Protein AF-A0ABD4VDW2-F1 (afdb_monomer_lite)

Foldseek 3Di:
DDDPDPPPPPPPVPPPPPPPQPDKDFQADPVRHTQWIQHPVRDIDGDPPRDPVVSVVSVVVVVVVVQQDQDPVPRDRPPPDDD

Secondary structure (DSSP, 8-state):
-----------GGG------PPPPEEEE-TTS-EEEEE-TTS-EEE-TT--HHHHHHHHHHHHHHHSPPP-TTT-PPTT----

Sequence (83 aa):
MTSHGHEFAISPDHIYSIGTAPPSISIIGDDQVPLVTIHPNGTLEYGPGYDPDDAARRFWDAMRLHMPARCESCGHVPGQQED

Structure (mmCIF, N/CA/C/O backbone):
data_AF-A0ABD4VDW2-F1
#
_entry.id   AF-A0ABD4VDW2-F1
#
loop_
_atom_site.group_PDB
_atom_site.id
_atom_site.type_symbol
_atom_site.label_atom_id
_atom_site.label_alt_id
_atom_site.label_comp_id
_atom_site.label_asym_id
_atom_site.label_entity_id
_atom_site.label_seq_id
_atom_site.pdbx_PDB_ins_code
_atom_site.Cartn_x
_atom_site.Cartn_y
_atom_site.Cartn_z
_atom_site.occupancy
_atom_site.B_iso_or_equiv
_atom_site.auth_seq_id
_atom_site.auth_comp_id
_atom_site.auth_asym_id
_atom_site.auth_atom_id
_atom_site.pdbx_PDB_model_num
ATOM 1 N N . MET A 1 1 ? -18.498 56.899 13.117 1.00 46.34 1 MET A N 1
ATOM 2 C CA . MET A 1 1 ? -18.063 56.121 14.295 1.00 46.34 1 MET A CA 1
ATOM 3 C C . MET A 1 1 ? -19.241 55.286 14.770 1.00 46.34 1 MET A C 1
ATOM 5 O O . MET A 1 1 ? -20.101 55.860 15.412 1.00 46.34 1 MET A O 1
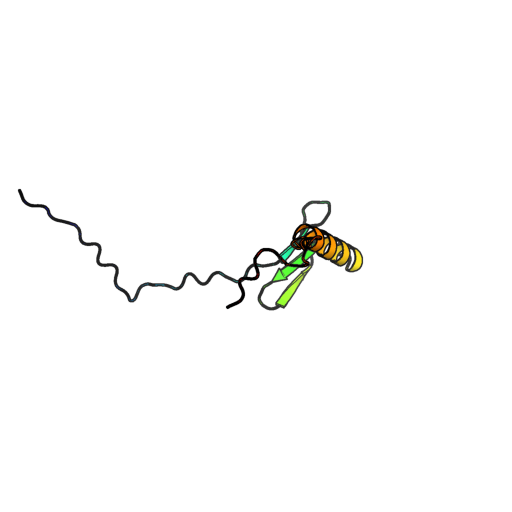ATOM 9 N N . THR A 1 2 ? -19.291 54.001 14.403 1.00 43.75 2 THR A N 1
ATOM 10 C CA . THR A 1 2 ? -19.835 52.881 15.205 1.00 43.75 2 THR A CA 1
ATOM 11 C C . THR A 1 2 ? -19.639 51.590 14.412 1.00 43.75 2 THR A C 1
ATOM 13 O O . THR A 1 2 ? -20.262 51.355 13.381 1.00 43.75 2 THR A O 1
ATOM 16 N N . SER A 1 3 ? -18.675 50.805 14.883 1.00 44.94 3 SER A N 1
ATOM 17 C CA . SER A 1 3 ? -18.337 49.468 14.417 1.00 44.94 3 SER A CA 1
ATOM 18 C C . SER A 1 3 ? -19.399 48.494 14.933 1.00 44.94 3 SER A C 1
ATOM 20 O O . SER A 1 3 ? -19.577 48.410 16.144 1.00 44.94 3 SER A O 1
ATOM 22 N N . HIS A 1 4 ? -20.096 47.773 14.055 1.00 47.78 4 HIS A N 1
ATOM 23 C CA . HIS A 1 4 ? -20.840 46.576 14.454 1.00 47.78 4 HIS A CA 1
ATOM 24 C C . HIS A 1 4 ? -20.014 45.371 14.020 1.00 47.78 4 HIS A C 1
ATOM 26 O O . HIS A 1 4 ? -20.133 44.877 12.900 1.00 47.78 4 HIS A O 1
ATOM 32 N N . GLY A 1 5 ? -19.104 44.976 14.912 1.00 47.12 5 GLY A N 1
ATOM 33 C CA . GLY A 1 5 ? -18.384 43.718 14.814 1.00 47.12 5 GLY A CA 1
ATOM 34 C C . GLY A 1 5 ? -19.388 42.575 14.838 1.00 47.12 5 GLY A C 1
ATOM 35 O O . GLY A 1 5 ? -20.146 42.426 15.793 1.00 47.12 5 GLY A O 1
ATOM 36 N N . HIS A 1 6 ? -19.412 41.797 13.762 1.00 51.06 6 HIS A N 1
ATOM 37 C CA . HIS A 1 6 ? -20.114 40.526 13.723 1.00 51.06 6 HIS A CA 1
ATOM 38 C C . HIS A 1 6 ? -19.266 39.541 14.538 1.00 51.06 6 HIS A C 1
ATOM 40 O O . HIS A 1 6 ? -18.307 38.957 14.036 1.00 51.06 6 HIS A O 1
ATOM 46 N N . GLU A 1 7 ? -19.543 39.464 15.837 1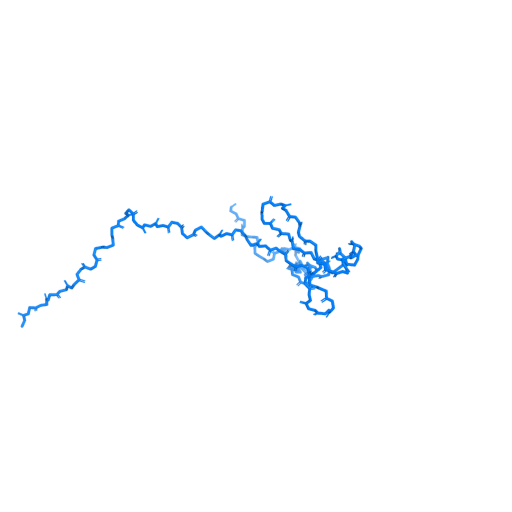.00 53.16 7 GLU A N 1
ATOM 47 C CA . GLU A 1 7 ? -18.979 38.459 16.732 1.00 53.16 7 GLU A CA 1
ATOM 48 C C . GLU A 1 7 ? -19.535 37.095 16.309 1.00 53.16 7 GLU A C 1
ATOM 50 O O . GLU A 1 7 ? -20.670 36.738 16.618 1.00 53.16 7 GLU A O 1
ATOM 55 N N . PHE A 1 8 ? -18.753 36.343 15.536 1.00 50.78 8 PHE A N 1
ATOM 56 C CA . PHE A 1 8 ? -19.017 34.928 15.314 1.00 50.78 8 PHE A CA 1
ATOM 57 C C . PHE A 1 8 ? -18.747 34.207 16.634 1.00 50.78 8 PHE A C 1
ATOM 59 O O . PHE A 1 8 ? -17.603 33.896 16.962 1.00 50.78 8 PHE A O 1
ATOM 66 N N . ALA A 1 9 ? -19.801 33.982 17.415 1.00 51.88 9 ALA A N 1
ATOM 67 C CA . ALA A 1 9 ? -19.745 33.140 18.596 1.00 51.88 9 ALA A CA 1
ATOM 68 C C . ALA A 1 9 ? -19.381 31.710 18.164 1.00 51.88 9 ALA A C 1
ATOM 70 O O . ALA A 1 9 ? -20.226 30.950 17.695 1.00 51.88 9 ALA A O 1
ATOM 71 N N . ILE A 1 10 ? -18.105 31.340 18.290 1.00 56.41 10 ILE A N 1
ATOM 72 C CA . ILE A 1 10 ? -17.686 29.941 18.205 1.00 56.41 10 ILE A CA 1
ATOM 73 C C . ILE A 1 10 ? -18.157 29.289 19.508 1.00 56.41 10 ILE A C 1
ATOM 75 O O . ILE A 1 10 ? -17.520 29.429 20.550 1.00 56.41 10 ILE A O 1
ATOM 79 N N . SER A 1 11 ? -19.318 28.633 19.475 1.00 50.53 11 SER A N 1
ATOM 80 C CA . SER A 1 11 ? -19.800 27.834 20.601 1.00 50.53 11 SER A CA 1
ATOM 81 C C . SER A 1 11 ? -18.790 26.713 20.897 1.00 50.53 11 SER A C 1
ATOM 83 O O . SER A 1 11 ? -18.467 25.943 19.990 1.00 50.53 11 SER A O 1
ATOM 85 N N . PRO A 1 12 ? -18.304 26.573 22.145 1.00 56.88 12 PRO A N 1
ATOM 86 C CA . PRO A 1 12 ? -17.305 25.560 22.502 1.00 56.88 12 PRO A CA 1
ATOM 87 C C . PRO A 1 12 ? -17.820 24.119 22.350 1.00 56.88 12 PRO A C 1
ATOM 89 O O . PRO A 1 12 ? -17.024 23.189 22.287 1.00 56.88 12 PRO A O 1
ATOM 92 N N . ASP A 1 13 ? -19.137 23.937 22.233 1.00 57.72 13 ASP A N 1
ATOM 93 C CA . ASP A 1 13 ? -19.788 22.632 22.070 1.00 57.72 13 ASP A CA 1
ATOM 94 C C . ASP A 1 13 ? -19.638 22.041 20.650 1.00 57.72 13 ASP A C 1
ATOM 96 O O . ASP A 1 13 ? -20.000 20.898 20.397 1.00 57.72 13 ASP A O 1
ATOM 100 N N . HIS A 1 14 ? -19.078 22.808 19.706 1.00 48.53 14 HIS A N 1
ATOM 101 C CA . HIS A 1 14 ? -18.891 22.410 18.305 1.00 48.53 14 HIS A CA 1
ATOM 102 C C . HIS A 1 14 ? -17.424 22.169 17.917 1.00 48.53 14 HIS A C 1
ATOM 104 O O . HIS A 1 14 ? -17.094 22.135 16.728 1.00 48.53 14 HIS A O 1
ATOM 110 N N . ILE A 1 15 ? -16.527 21.947 18.885 1.00 58.91 15 ILE A N 1
ATOM 111 C CA . ILE A 1 15 ? -15.222 21.344 18.587 1.00 58.91 15 ILE A CA 1
ATOM 112 C C . ILE A 1 15 ? -15.466 19.857 18.302 1.00 58.91 15 ILE A C 1
ATOM 114 O O . ILE A 1 15 ? -15.237 18.983 19.137 1.00 58.91 15 ILE A O 1
ATOM 118 N N . TYR A 1 16 ? -15.979 19.559 17.108 1.00 54.62 16 TYR A N 1
ATOM 119 C CA . TYR A 1 16 ? -15.924 18.210 16.572 1.00 54.62 16 TYR A CA 1
ATOM 120 C C . TYR A 1 16 ? -14.437 17.877 16.487 1.00 54.62 16 TYR A C 1
ATOM 122 O O . TYR A 1 16 ? -13.697 18.510 15.730 1.00 54.62 16 TYR A O 1
ATOM 130 N N . SER A 1 17 ? -13.97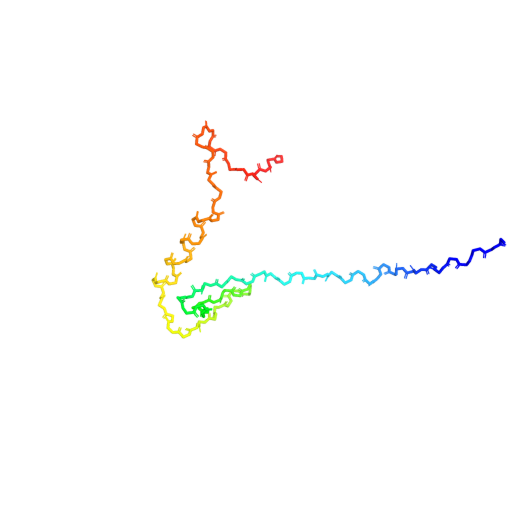8 16.938 17.313 1.00 55.41 17 SER A N 1
ATOM 131 C CA . SER A 1 17 ? -12.665 16.342 17.111 1.00 55.41 17 SER A CA 1
ATOM 132 C C . SER A 1 17 ? -12.663 15.834 15.677 1.00 55.41 17 SER A C 1
ATOM 134 O O . SER A 1 17 ? -13.410 14.912 15.350 1.00 55.41 17 SER A O 1
ATOM 136 N N . ILE A 1 18 ? -11.895 16.480 14.800 1.00 61.06 18 ILE A N 1
ATOM 137 C CA . ILE A 1 18 ? -11.547 15.933 13.494 1.00 61.06 18 ILE A CA 1
ATOM 138 C C . ILE A 1 18 ? -10.767 14.656 13.783 1.00 61.06 18 ILE A C 1
ATOM 140 O O . ILE A 1 18 ? -9.549 14.672 13.922 1.00 61.06 18 ILE A O 1
ATOM 144 N N . GLY A 1 19 ? -11.497 13.563 14.000 1.00 53.81 19 GLY A N 1
ATOM 145 C CA . GLY A 1 19 ? -10.928 12.247 14.187 1.00 53.81 19 GLY A CA 1
ATOM 146 C C . GLY A 1 19 ? -10.186 11.932 12.906 1.00 53.81 19 GLY A C 1
ATOM 147 O O . GLY A 1 19 ? -10.802 11.586 11.900 1.00 53.81 19 GLY A O 1
ATOM 148 N N . THR A 1 20 ? -8.875 12.134 12.916 1.00 61.34 20 THR A N 1
ATOM 149 C CA . THR A 1 20 ? -7.989 11.672 11.865 1.00 61.34 20 THR A CA 1
ATOM 150 C C . THR A 1 20 ? -8.152 10.166 11.837 1.00 61.34 20 THR A C 1
ATOM 152 O O . THR A 1 20 ? -7.670 9.463 12.724 1.00 61.34 20 THR A O 1
ATOM 155 N N . ALA A 1 21 ? -8.920 9.671 10.863 1.00 64.56 21 ALA A N 1
ATOM 156 C CA . ALA A 1 21 ? -8.995 8.244 10.631 1.00 64.56 21 ALA A CA 1
ATOM 157 C C . ALA A 1 21 ? -7.543 7.751 10.516 1.00 6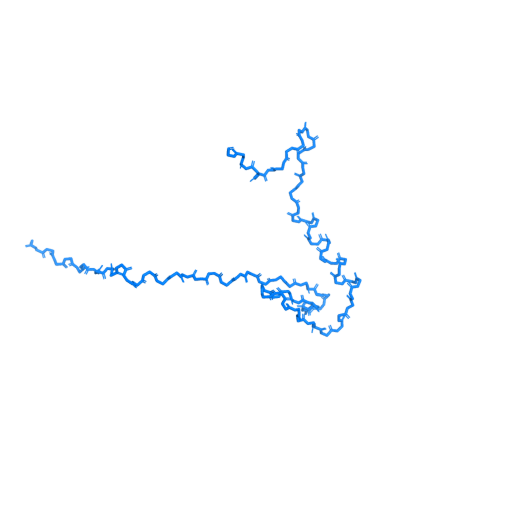4.56 21 ALA A C 1
ATOM 159 O O . ALA A 1 21 ? -6.769 8.345 9.756 1.00 64.56 21 ALA A O 1
ATOM 160 N N . PRO A 1 22 ? -7.136 6.763 11.325 1.00 70.50 22 PRO A N 1
ATOM 161 C CA . PRO A 1 22 ? -5.763 6.290 11.308 1.00 70.50 22 PRO A CA 1
ATOM 162 C C . PRO A 1 22 ? -5.362 5.902 9.874 1.00 70.50 22 PRO A C 1
ATOM 164 O O . PRO A 1 22 ? -6.173 5.309 9.155 1.00 70.50 22 PRO A O 1
ATOM 167 N N . PRO A 1 23 ? -4.158 6.290 9.418 1.00 78.19 23 PRO A N 1
ATOM 168 C CA . PRO A 1 23 ? -3.778 6.129 8.023 1.00 78.19 23 PRO A CA 1
ATOM 169 C C . PRO A 1 23 ? -3.707 4.645 7.654 1.00 78.19 23 PRO A C 1
ATOM 171 O O . PRO A 1 23 ? -3.175 3.830 8.407 1.00 78.19 23 PRO A O 1
ATOM 174 N N . SER A 1 24 ? -4.232 4.295 6.481 1.00 86.00 24 SER A N 1
ATOM 175 C CA . SER A 1 24 ? -4.024 2.981 5.874 1.00 86.00 24 SER A CA 1
ATOM 176 C C . SER A 1 24 ? -2.665 2.921 5.182 1.00 86.00 24 SER A C 1
ATOM 178 O O . SER A 1 24 ? -2.225 3.906 4.586 1.00 86.00 24 SER A O 1
ATOM 180 N N . ILE A 1 25 ? -2.026 1.755 5.205 1.00 88.38 25 ILE A N 1
ATOM 181 C CA . ILE A 1 25 ? -0.753 1.513 4.516 1.00 88.38 25 ILE A CA 1
ATOM 182 C C . ILE A 1 25 ? -1.049 0.710 3.253 1.00 88.38 25 ILE A C 1
ATOM 184 O O . ILE A 1 25 ? -1.590 -0.387 3.351 1.00 88.38 25 ILE A O 1
ATOM 188 N N . SER A 1 26 ? -0.675 1.221 2.081 1.00 91.31 26 SER A N 1
ATOM 189 C CA . SER A 1 26 ? -0.844 0.509 0.807 1.00 91.31 26 SER A CA 1
ATOM 190 C C . SER A 1 26 ? 0.508 0.128 0.218 1.00 91.31 26 SER A C 1
ATOM 192 O O . SER A 1 26 ? 1.370 0.985 0.028 1.00 91.31 26 SER A O 1
ATOM 194 N N . ILE A 1 27 ? 0.684 -1.155 -0.094 1.00 91.56 27 ILE A N 1
ATOM 195 C CA . ILE A 1 27 ? 1.852 -1.681 -0.803 1.00 91.56 27 ILE A CA 1
ATOM 196 C C . ILE A 1 27 ? 1.501 -1.728 -2.289 1.00 91.56 27 ILE A C 1
ATOM 198 O O . ILE A 1 27 ? 0.607 -2.467 -2.704 1.00 91.56 27 ILE A O 1
ATOM 202 N N . ILE A 1 28 ? 2.188 -0.908 -3.081 1.00 91.25 28 ILE A N 1
ATOM 203 C CA . ILE A 1 28 ? 1.893 -0.705 -4.501 1.00 91.25 28 ILE A CA 1
ATOM 204 C C . ILE A 1 28 ? 2.720 -1.666 -5.358 1.00 91.25 28 ILE A C 1
ATOM 206 O O . ILE A 1 28 ? 3.928 -1.808 -5.155 1.00 91.25 28 ILE A O 1
ATOM 210 N N . GLY A 1 29 ? 2.055 -2.340 -6.297 1.00 85.12 29 GLY A N 1
ATOM 211 C CA . GLY A 1 29 ? 2.684 -3.211 -7.283 1.00 85.12 29 GLY A CA 1
ATOM 212 C C . GLY A 1 29 ? 3.252 -2.450 -8.483 1.00 85.12 29 GLY A C 1
ATOM 213 O O . GLY A 1 29 ? 3.163 -1.228 -8.574 1.00 85.12 29 GLY A O 1
ATOM 214 N N . ASP A 1 30 ? 3.821 -3.193 -9.433 1.00 82.75 30 ASP A N 1
ATOM 215 C CA . ASP A 1 30 ? 4.482 -2.626 -10.622 1.00 82.75 30 ASP A CA 1
ATOM 216 C C . ASP A 1 30 ? 3.524 -1.778 -11.482 1.00 82.75 30 ASP A C 1
ATOM 218 O O . ASP A 1 30 ? 3.859 -0.673 -11.899 1.00 82.75 30 ASP A O 1
ATOM 222 N N . ASP A 1 31 ? 2.278 -2.241 -11.625 1.00 84.38 31 ASP A N 1
ATOM 223 C CA . ASP A 1 31 ? 1.220 -1.596 -12.418 1.00 84.38 31 ASP A CA 1
ATOM 224 C C . ASP A 1 31 ? 0.571 -0.379 -11.721 1.00 84.38 31 ASP A C 1
ATOM 226 O O . ASP A 1 31 ? -0.483 0.093 -12.126 1.00 84.38 31 ASP A O 1
ATOM 230 N N . GLN A 1 32 ? 1.151 0.120 -10.621 1.00 83.81 32 GLN A N 1
ATOM 231 C CA . GLN A 1 32 ? 0.548 1.142 -9.743 1.00 83.81 32 GLN A CA 1
ATOM 232 C C . GLN A 1 32 ? -0.773 0.717 -9.075 1.00 83.81 32 GLN A C 1
ATOM 234 O O . GLN A 1 32 ? -1.436 1.518 -8.415 1.00 83.81 32 GLN A O 1
ATOM 239 N N . VAL A 1 33 ? -1.131 -0.560 -9.181 1.00 85.69 33 VAL A N 1
ATOM 240 C CA . VAL A 1 33 ? -2.273 -1.162 -8.492 1.00 85.69 33 VAL A CA 1
ATOM 241 C C . VAL A 1 33 ? -1.824 -1.642 -7.103 1.00 85.69 33 VAL A C 1
ATOM 243 O O . VAL A 1 33 ? -0.751 -2.244 -6.986 1.00 85.69 33 VAL A O 1
ATOM 246 N N . PRO A 1 34 ? -2.596 -1.388 -6.029 1.00 88.00 34 PRO A N 1
ATOM 247 C CA . PRO A 1 34 ? -2.265 -1.893 -4.700 1.00 88.00 34 PRO A CA 1
ATOM 248 C C . PRO A 1 34 ? -2.303 -3.424 -4.682 1.00 88.00 34 PRO A C 1
ATOM 250 O O . PRO A 1 34 ? -3.288 -4.030 -5.091 1.00 88.00 34 PRO A O 1
ATOM 253 N N . LEU A 1 35 ? -1.235 -4.047 -4.182 1.00 90.94 35 LEU A N 1
ATOM 254 C CA . LEU A 1 35 ? -1.185 -5.491 -3.938 1.00 90.94 35 LEU A CA 1
ATOM 255 C C . LEU A 1 35 ? -1.830 -5.845 -2.606 1.00 90.94 35 LEU A C 1
ATOM 257 O O . LEU A 1 35 ? -2.504 -6.865 -2.491 1.00 90.94 35 LEU A O 1
ATOM 261 N N . VAL A 1 36 ? -1.612 -5.004 -1.598 1.00 92.06 36 VAL A N 1
ATOM 262 C CA . VAL A 1 36 ? -2.253 -5.145 -0.298 1.00 92.06 36 VAL A CA 1
ATOM 263 C C . VAL A 1 36 ? -2.407 -3.785 0.371 1.00 92.06 36 VAL A C 1
ATOM 265 O O . VAL A 1 36 ? -1.500 -2.948 0.332 1.00 92.06 36 VAL A O 1
ATOM 268 N N . THR A 1 37 ? -3.550 -3.585 1.011 1.00 92.88 37 THR A N 1
ATOM 269 C CA . THR A 1 37 ? -3.842 -2.430 1.851 1.00 92.88 37 THR A CA 1
ATOM 270 C C . THR A 1 37 ? -4.121 -2.896 3.273 1.00 92.88 37 THR A C 1
ATOM 272 O O . THR A 1 37 ? -4.989 -3.731 3.526 1.00 92.88 37 THR A O 1
ATOM 275 N N . ILE A 1 38 ? -3.355 -2.352 4.214 1.00 90.31 38 ILE A N 1
ATOM 276 C CA . ILE A 1 38 ? -3.499 -2.570 5.647 1.00 90.31 38 ILE A CA 1
ATOM 277 C C . ILE A 1 38 ? -4.368 -1.437 6.178 1.00 90.31 38 ILE A C 1
ATOM 279 O O . ILE A 1 38 ? -3.940 -0.281 6.265 1.00 90.31 38 ILE A O 1
ATOM 283 N N . HIS A 1 39 ? -5.606 -1.771 6.516 1.00 91.44 39 HIS A N 1
ATOM 284 C CA . HIS A 1 39 ? -6.527 -0.848 7.151 1.00 91.44 39 HIS A CA 1
ATOM 285 C C . HIS A 1 39 ? -6.180 -0.703 8.633 1.00 91.44 39 HIS A C 1
ATOM 287 O O . HIS A 1 39 ? -5.696 -1.641 9.271 1.00 91.44 39 HIS A O 1
ATOM 293 N N . PRO A 1 40 ? -6.478 0.450 9.237 1.00 86.62 40 PRO A N 1
ATOM 294 C CA . PRO A 1 40 ? -6.117 0.694 10.627 1.00 86.62 40 PRO A CA 1
ATOM 295 C C . PRO A 1 40 ? -6.892 -0.159 11.642 1.00 86.62 40 PRO A C 1
ATOM 297 O O . PRO A 1 40 ? -6.488 -0.275 12.794 1.00 86.62 40 PRO A O 1
ATOM 300 N N . ASN A 1 41 ? -8.001 -0.771 11.227 1.00 86.56 41 ASN A N 1
ATOM 301 C CA . ASN A 1 41 ? -8.739 -1.753 12.021 1.00 86.56 41 ASN A CA 1
ATOM 302 C C . ASN A 1 41 ? -8.076 -3.149 12.004 1.00 86.56 41 ASN A C 1
ATOM 304 O O . ASN A 1 41 ? -8.661 -4.105 12.508 1.00 86.56 41 ASN A O 1
ATOM 308 N N . GLY A 1 42 ? -6.898 -3.281 11.384 1.00 84.88 42 GLY A N 1
ATOM 309 C CA . GLY A 1 42 ? -6.166 -4.537 11.230 1.00 84.88 42 GLY A CA 1
ATOM 310 C C . GLY A 1 42 ? -6.658 -5.417 10.080 1.00 84.88 42 GLY A C 1
ATOM 311 O O . GLY A 1 42 ? -6.145 -6.518 9.901 1.00 84.88 42 GLY A O 1
ATOM 312 N N . THR A 1 43 ? -7.638 -4.961 9.295 1.00 91.44 43 THR A N 1
ATOM 313 C CA . THR A 1 43 ? -8.104 -5.691 8.108 1.00 91.44 43 THR A CA 1
ATOM 314 C C . THR A 1 43 ? -7.098 -5.547 6.973 1.00 91.44 43 THR A C 1
ATOM 316 O O . THR A 1 43 ? -6.519 -4.478 6.776 1.00 91.44 43 THR A O 1
ATOM 319 N N . LEU A 1 44 ? -6.921 -6.624 6.211 1.00 90.62 44 LEU A N 1
ATOM 320 C CA . LEU A 1 44 ? -6.092 -6.661 5.013 1.00 90.62 44 LEU A CA 1
ATOM 321 C C . LEU A 1 44 ? -6.994 -6.795 3.785 1.00 90.62 44 LEU A C 1
ATOM 323 O O . LEU A 1 44 ? -7.810 -7.716 3.721 1.00 90.62 44 LEU A O 1
ATOM 327 N N . GLU A 1 45 ? -6.837 -5.893 2.824 1.00 93.12 45 GLU A N 1
ATOM 328 C CA . GLU A 1 45 ? -7.459 -5.979 1.503 1.00 93.12 45 GLU A CA 1
ATOM 329 C C . GLU A 1 45 ? -6.386 -6.348 0.479 1.00 93.12 45 GLU A C 1
ATOM 331 O O . GLU A 1 45 ? -5.346 -5.695 0.423 1.00 93.12 45 GLU A O 1
ATOM 336 N N . TYR A 1 46 ? -6.614 -7.402 -0.306 1.00 92.94 46 TYR A N 1
ATOM 337 C CA . TYR A 1 46 ? -5.650 -7.897 -1.292 1.00 92.94 46 TYR A CA 1
ATOM 338 C C . TYR A 1 46 ? -6.098 -7.539 -2.704 1.00 92.94 46 TYR A C 1
ATOM 340 O O . TYR A 1 46 ? -7.245 -7.780 -3.084 1.00 92.94 46 TYR A O 1
ATOM 348 N N . GLY A 1 47 ? -5.174 -6.995 -3.486 1.00 89.50 47 GLY A N 1
ATOM 349 C CA . GLY A 1 47 ? -5.390 -6.673 -4.886 1.00 89.50 47 GLY A CA 1
ATOM 350 C C . GLY A 1 47 ? -5.093 -7.837 -5.834 1.00 89.50 47 GLY A C 1
ATOM 351 O O . GLY A 1 47 ? -4.603 -8.898 -5.430 1.00 89.50 47 GLY A O 1
ATOM 352 N N . PRO A 1 48 ? -5.384 -7.654 -7.131 1.00 87.81 48 PRO A N 1
ATOM 353 C CA . PRO A 1 48 ? -5.087 -8.650 -8.151 1.00 87.81 48 PRO A CA 1
ATOM 354 C C . PRO A 1 48 ? -3.575 -8.878 -8.279 1.00 87.81 48 PRO A C 1
ATOM 356 O O . PRO A 1 48 ? -2.791 -7.933 -8.279 1.00 87.81 48 PRO A O 1
ATOM 359 N N . GLY A 1 49 ? -3.168 -10.143 -8.418 1.00 86.38 49 GLY A N 1
ATOM 360 C CA . GLY A 1 49 ? -1.752 -10.501 -8.558 1.00 86.38 49 GLY A CA 1
ATOM 361 C C . GLY A 1 49 ? -0.943 -10.412 -7.261 1.00 86.38 49 GLY A C 1
ATOM 362 O O . GLY A 1 49 ? 0.282 -10.364 -7.328 1.00 86.38 49 GLY A O 1
ATOM 363 N N . TYR A 1 50 ? -1.605 -10.393 -6.097 1.00 89.75 50 TYR A N 1
ATOM 364 C CA . TYR A 1 50 ? -0.933 -10.467 -4.801 1.00 89.75 50 TYR A CA 1
ATOM 365 C C . TYR A 1 50 ? -0.072 -11.734 -4.683 1.00 89.75 50 TYR A C 1
ATOM 367 O O . TYR A 1 50 ? -0.577 -12.856 -4.754 1.00 89.75 50 TYR A O 1
ATOM 375 N N . ASP A 1 51 ? 1.219 -11.521 -4.443 1.00 91.56 51 ASP A N 1
ATOM 376 C CA . ASP A 1 51 ? 2.181 -12.526 -4.005 1.00 91.56 51 ASP A CA 1
ATOM 377 C C . ASP A 1 51 ? 2.770 -12.072 -2.656 1.00 91.56 51 ASP A C 1
ATOM 379 O O . ASP A 1 51 ? 3.219 -10.924 -2.539 1.00 91.56 51 ASP A O 1
ATOM 383 N N . PRO A 1 52 ? 2.735 -12.916 -1.610 1.00 89.31 52 PRO A N 1
ATOM 384 C CA . PRO A 1 52 ? 3.118 -12.509 -0.262 1.00 89.31 52 PRO A CA 1
ATOM 385 C C . PRO A 1 52 ? 4.605 -12.162 -0.142 1.00 89.31 52 PRO A C 1
ATOM 387 O O . PRO A 1 52 ? 4.951 -11.207 0.556 1.00 89.31 52 PRO A O 1
ATOM 390 N N . ASP A 1 53 ? 5.481 -12.900 -0.823 1.00 91.81 53 ASP A N 1
ATOM 391 C CA . ASP A 1 53 ? 6.927 -12.682 -0.795 1.00 91.81 53 ASP A CA 1
ATOM 392 C C . ASP A 1 53 ? 7.312 -11.374 -1.492 1.00 91.81 53 ASP A C 1
ATOM 394 O O . ASP A 1 53 ? 8.131 -10.601 -0.985 1.00 91.81 53 ASP A O 1
ATOM 398 N N . ASP A 1 54 ? 6.708 -11.099 -2.643 1.00 88.25 54 ASP A N 1
ATOM 399 C CA . ASP A 1 54 ? 6.886 -9.850 -3.369 1.00 88.25 54 ASP A CA 1
ATOM 400 C C . ASP A 1 54 ? 6.351 -8.641 -2.583 1.00 88.25 54 ASP A C 1
ATOM 402 O O . ASP A 1 54 ? 7.077 -7.658 -2.396 1.00 88.25 54 ASP A O 1
ATOM 406 N N . ALA A 1 55 ? 5.135 -8.733 -2.035 1.00 88.44 55 ALA A N 1
ATOM 407 C CA . ALA A 1 55 ? 4.554 -7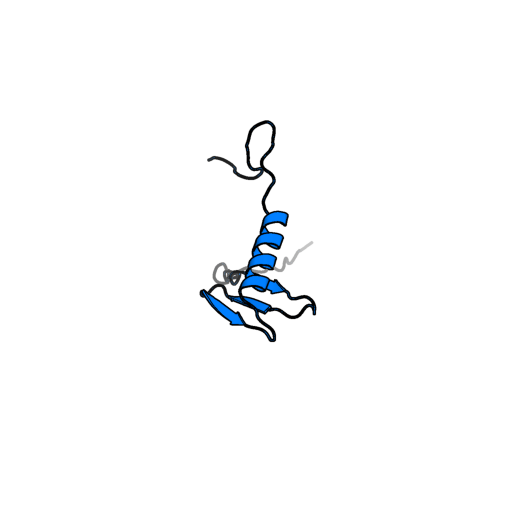.669 -1.219 1.00 88.44 55 ALA A CA 1
ATOM 408 C C . ALA A 1 55 ? 5.406 -7.384 0.029 1.00 88.44 55 ALA A C 1
ATOM 410 O O . ALA A 1 55 ? 5.675 -6.222 0.346 1.00 88.44 55 ALA A O 1
ATOM 411 N N . ALA A 1 56 ? 5.893 -8.429 0.707 1.00 90.31 56 ALA A N 1
ATOM 412 C CA . ALA A 1 56 ? 6.796 -8.283 1.843 1.00 90.31 56 ALA A CA 1
ATOM 413 C C . ALA A 1 56 ? 8.108 -7.607 1.428 1.00 90.31 56 ALA A C 1
ATOM 415 O O . ALA A 1 56 ? 8.560 -6.677 2.097 1.00 90.31 56 ALA A O 1
ATOM 416 N N . ARG A 1 57 ? 8.713 -8.020 0.309 1.00 90.19 57 ARG A N 1
ATOM 417 C CA . ARG A 1 57 ? 9.951 -7.415 -0.199 1.00 90.19 57 ARG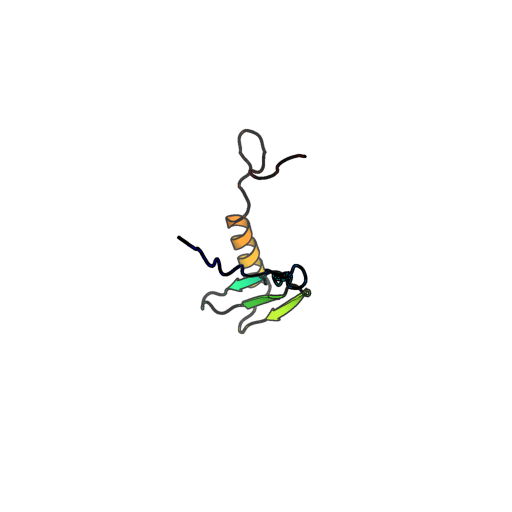 A CA 1
ATOM 418 C C . ARG A 1 57 ? 9.780 -5.920 -0.460 1.00 90.19 57 ARG A C 1
ATOM 420 O O . ARG A 1 57 ? 10.615 -5.139 -0.012 1.00 90.19 57 ARG A O 1
ATOM 427 N N . ARG A 1 58 ? 8.689 -5.523 -1.120 1.00 88.31 58 ARG A N 1
ATOM 428 C CA . ARG A 1 58 ? 8.363 -4.114 -1.405 1.00 88.31 58 ARG A CA 1
ATOM 429 C C . ARG A 1 58 ? 8.121 -3.307 -0.135 1.00 88.31 58 ARG A C 1
ATOM 431 O O . ARG A 1 58 ? 8.604 -2.186 -0.020 1.00 88.31 58 ARG A O 1
ATOM 438 N N . PHE A 1 59 ? 7.427 -3.888 0.837 1.00 88.44 59 PHE A N 1
ATOM 439 C CA . PHE A 1 59 ? 7.218 -3.259 2.136 1.00 88.44 59 PHE A CA 1
ATOM 440 C C . PHE A 1 59 ? 8.536 -2.979 2.864 1.00 88.44 59 PHE A C 1
ATOM 442 O O . PHE A 1 59 ? 8.779 -1.854 3.303 1.00 88.44 59 PHE A O 1
ATOM 449 N N . TRP A 1 60 ? 9.410 -3.983 2.967 1.00 88.38 60 TRP A N 1
ATOM 450 C CA . TRP A 1 60 ? 10.706 -3.829 3.629 1.00 88.38 60 TRP A CA 1
ATOM 451 C C . TRP A 1 60 ? 11.625 -2.853 2.887 1.00 88.38 60 TRP A C 1
ATOM 453 O O . TRP A 1 60 ? 12.328 -2.082 3.539 1.00 88.38 60 TRP A O 1
ATOM 463 N N . ASP A 1 61 ? 11.595 -2.838 1.553 1.00 88.62 61 ASP A N 1
ATOM 464 C CA . ASP A 1 61 ? 12.332 -1.865 0.738 1.00 88.62 61 ASP A CA 1
ATOM 465 C C . ASP A 1 61 ? 11.851 -0.426 0.996 1.00 88.62 61 ASP A C 1
ATOM 467 O O . ASP A 1 61 ? 12.648 0.451 1.338 1.00 88.62 61 ASP A O 1
ATOM 471 N N . ALA A 1 62 ? 10.533 -0.206 0.977 1.00 86.00 62 ALA A N 1
ATOM 472 C CA . ALA A 1 62 ? 9.933 1.090 1.283 1.00 86.00 62 ALA A CA 1
ATOM 473 C C . ALA A 1 62 ? 10.274 1.562 2.703 1.00 86.00 62 ALA A C 1
ATOM 475 O O . ALA A 1 62 ? 10.619 2.729 2.906 1.00 86.00 62 ALA A O 1
ATOM 476 N N . MET A 1 63 ? 10.239 0.664 3.690 1.00 85.50 63 MET A N 1
ATOM 477 C CA . MET A 1 63 ? 10.645 1.003 5.051 1.00 85.50 63 MET A CA 1
ATOM 478 C C . MET A 1 63 ? 12.130 1.317 5.149 1.00 85.50 63 MET A C 1
ATOM 480 O O . MET A 1 63 ? 12.487 2.254 5.849 1.00 85.50 63 MET A O 1
ATOM 484 N N . ARG A 1 64 ? 13.001 0.604 4.432 1.00 83.44 64 ARG A N 1
ATOM 485 C CA . ARG A 1 64 ? 14.435 0.915 4.408 1.00 83.44 64 ARG A CA 1
ATOM 486 C C . ARG A 1 64 ? 14.702 2.333 3.896 1.00 83.44 64 ARG A C 1
ATOM 488 O O . ARG A 1 64 ? 15.597 2.988 4.418 1.00 83.44 64 ARG A O 1
ATOM 495 N N . LEU A 1 65 ? 13.925 2.808 2.922 1.00 80.12 65 LEU A N 1
ATOM 496 C CA . LEU A 1 65 ? 14.004 4.188 2.425 1.00 80.12 65 LEU A CA 1
ATOM 497 C C . LEU A 1 65 ? 13.525 5.226 3.453 1.00 80.12 65 LEU A C 1
ATOM 499 O O . LEU A 1 65 ? 14.019 6.349 3.456 1.00 80.12 65 LEU A O 1
ATOM 503 N N . HIS A 1 66 ? 12.574 4.858 4.315 1.00 76.81 66 HIS A N 1
ATOM 504 C CA . HIS A 1 66 ? 11.975 5.754 5.313 1.00 76.81 66 HIS A CA 1
ATOM 505 C C . HIS A 1 66 ? 12.592 5.624 6.710 1.00 76.81 66 HIS A C 1
ATOM 507 O O . HIS A 1 66 ? 12.313 6.443 7.586 1.00 76.81 66 HIS A O 1
ATOM 513 N N . MET A 1 67 ? 13.422 4.608 6.942 1.00 73.81 67 MET A N 1
ATOM 514 C CA . MET A 1 67 ? 14.153 4.462 8.188 1.00 73.81 67 MET A CA 1
ATOM 515 C C . MET A 1 67 ? 15.173 5.599 8.291 1.00 73.81 67 MET A C 1
ATOM 517 O O . MET A 1 67 ? 16.019 5.742 7.404 1.00 73.81 67 MET A O 1
ATOM 521 N N . PRO A 1 68 ? 15.137 6.400 9.369 1.00 63.94 68 PRO A N 1
ATOM 522 C CA . PRO A 1 68 ? 16.164 7.399 9.594 1.00 63.94 68 PRO A CA 1
ATOM 523 C C . PRO A 1 68 ? 17.513 6.689 9.700 1.00 63.94 68 PRO A C 1
ATOM 525 O O . PRO A 1 68 ? 17.695 5.782 10.520 1.00 63.94 68 PRO A O 1
ATOM 528 N N . ALA A 1 69 ? 18.463 7.094 8.858 1.00 64.69 69 ALA A N 1
ATOM 529 C CA . ALA A 1 69 ? 19.832 6.633 8.988 1.00 64.69 69 ALA A CA 1
ATOM 530 C C . ALA A 1 69 ? 20.319 6.983 10.400 1.00 64.69 69 ALA A C 1
ATOM 532 O O . ALA A 1 69 ? 20.218 8.133 10.838 1.00 64.69 69 ALA A O 1
ATOM 533 N N . ARG A 1 70 ? 20.827 5.985 11.133 1.00 67.00 70 ARG A N 1
ATOM 534 C CA . ARG A 1 70 ? 21.542 6.263 12.381 1.00 67.00 70 ARG A CA 1
ATOM 535 C C . ARG A 1 70 ? 22.747 7.116 12.033 1.00 67.00 70 ARG A C 1
ATOM 537 O O . ARG A 1 70 ? 23.458 6.813 11.076 1.00 67.00 70 ARG A O 1
ATOM 544 N N . CYS A 1 71 ? 22.984 8.163 12.812 1.00 63.78 71 CYS A N 1
ATOM 545 C CA . CYS A 1 71 ? 24.182 8.961 12.633 1.00 63.78 71 CYS A CA 1
ATOM 546 C C . CYS A 1 71 ? 25.406 8.060 12.869 1.00 63.78 71 CYS A C 1
ATOM 548 O O . CYS A 1 71 ? 25.597 7.559 13.976 1.00 63.78 71 CYS A O 1
ATOM 550 N N . GLU A 1 72 ? 26.227 7.830 11.843 1.00 66.62 72 GLU A N 1
ATOM 551 C CA . GLU A 1 72 ? 27.354 6.881 11.903 1.00 66.62 72 GLU A CA 1
ATOM 552 C C . GLU A 1 72 ? 28.400 7.271 12.962 1.00 66.62 72 GLU A C 1
ATOM 554 O O . GLU A 1 72 ? 29.114 6.419 13.482 1.00 66.62 72 GLU A O 1
ATOM 559 N N . SER A 1 73 ? 28.453 8.555 13.332 1.00 64.88 73 SER A N 1
ATOM 560 C CA . SER A 1 73 ? 29.427 9.093 14.285 1.00 64.88 73 SER A CA 1
ATOM 561 C C . SER A 1 73 ? 29.039 8.941 15.759 1.00 64.88 73 SER A C 1
ATOM 563 O O . SER A 1 73 ? 29.916 9.012 16.617 1.00 64.88 73 SER A O 1
ATOM 565 N N . CYS A 1 74 ? 27.755 8.805 16.089 1.00 76.06 74 CYS A N 1
ATOM 566 C CA . CYS A 1 74 ? 27.296 8.808 17.487 1.00 76.06 74 CYS A CA 1
ATOM 567 C C . CYS A 1 74 ? 26.070 7.926 17.752 1.00 76.06 74 CYS A C 1
ATOM 569 O O . CYS A 1 74 ? 25.590 7.865 18.878 1.00 76.06 74 CYS A O 1
ATOM 571 N N . GLY A 1 75 ? 25.568 7.216 16.740 1.00 68.25 75 GLY A N 1
ATOM 572 C CA . GLY A 1 75 ? 24.509 6.219 16.876 1.00 68.25 75 GLY A CA 1
ATOM 573 C C . GLY A 1 75 ? 23.109 6.771 17.156 1.00 68.25 75 GLY A C 1
ATOM 574 O O . GLY A 1 75 ? 22.184 5.967 17.274 1.00 68.25 75 GLY A O 1
ATOM 575 N N . HIS A 1 76 ? 22.926 8.095 17.243 1.00 76.31 76 HIS A N 1
ATOM 576 C CA . HIS A 1 76 ? 21.615 8.695 17.487 1.00 76.31 76 HIS A CA 1
ATOM 577 C C . HIS A 1 76 ? 20.693 8.554 16.269 1.00 76.31 76 HIS A C 1
ATOM 579 O O . HIS A 1 76 ? 21.136 8.591 15.116 1.00 76.31 76 HIS A O 1
ATOM 585 N N . VAL A 1 77 ? 19.394 8.423 16.540 1.00 70.12 77 VAL A N 1
ATOM 586 C CA . VAL A 1 77 ? 18.333 8.519 15.536 1.00 70.12 77 VAL A CA 1
ATOM 587 C C . VAL A 1 77 ? 17.784 9.949 15.581 1.00 70.12 77 VAL A C 1
ATOM 589 O O . VAL A 1 77 ? 17.274 10.352 16.630 1.00 70.12 77 VAL A O 1
ATOM 592 N N . PRO A 1 78 ? 17.898 10.748 14.506 1.00 60.66 78 PRO A N 1
ATOM 593 C CA . PRO A 1 78 ? 17.382 12.113 14.509 1.00 60.66 78 PRO A CA 1
ATOM 594 C C . PRO A 1 78 ? 15.858 12.093 14.708 1.00 60.66 78 PRO A C 1
ATOM 596 O O . PRO A 1 78 ? 15.143 11.454 13.940 1.00 60.66 78 PRO A O 1
ATOM 599 N N . GLY A 1 79 ? 15.369 12.765 15.758 1.00 61.81 79 GLY A N 1
ATOM 600 C CA . GLY A 1 79 ? 13.937 12.859 16.085 1.00 61.81 79 GLY A CA 1
ATOM 601 C C . GLY A 1 79 ? 13.488 12.154 17.372 1.00 61.81 79 GLY A C 1
ATOM 602 O O . GLY A 1 79 ? 12.340 12.327 17.769 1.00 61.81 79 GLY A O 1
ATOM 603 N N . GLN A 1 80 ? 14.362 11.417 18.067 1.00 58.72 80 GLN A N 1
ATOM 604 C CA . GLN A 1 80 ? 14.100 11.012 19.454 1.00 58.72 80 GLN A CA 1
ATOM 605 C C . GLN A 1 80 ? 14.436 12.186 20.385 1.00 58.72 80 GLN A C 1
ATOM 607 O O . GLN A 1 80 ? 15.590 12.383 20.748 1.00 58.72 80 GLN A O 1
ATOM 612 N N . GLN A 1 81 ? 13.435 13.009 20.703 1.00 50.75 81 GLN A N 1
ATOM 613 C CA . GLN A 1 81 ? 13.513 13.961 21.811 1.00 50.75 81 GLN A CA 1
ATOM 614 C C . GLN A 1 81 ? 13.278 13.158 23.094 1.00 50.75 81 GLN A C 1
ATOM 616 O O . GLN A 1 81 ? 12.200 12.607 23.301 1.00 50.75 81 GLN A O 1
ATOM 621 N N . GLU A 1 82 ? 14.344 12.991 23.862 1.00 61.09 82 GLU A N 1
ATOM 622 C CA . GLU A 1 82 ? 14.355 12.402 25.199 1.00 61.09 82 GLU A CA 1
ATOM 623 C C . GLU A 1 82 ? 13.727 13.432 26.157 1.00 61.09 82 GLU A C 1
ATOM 625 O O . GLU A 1 82 ? 14.177 14.578 26.187 1.00 61.09 82 GLU A O 1
ATOM 630 N N . ASP A 1 83 ? 12.638 13.042 26.832 1.00 49.22 83 ASP A N 1
ATOM 631 C CA . ASP A 1 83 ? 12.000 13.787 27.935 1.00 49.22 83 ASP A CA 1
ATOM 632 C C . ASP A 1 83 ? 12.812 13.619 29.229 1.00 49.22 83 ASP A C 1
ATOM 634 O O . ASP A 1 83 ? 13.186 12.458 29.534 1.00 49.22 83 ASP A O 1
#

pLDDT: mean 74.14, std 16.04, range [43.75, 93.12]

Radius of gyration: 22.94 Å; chains: 1; bounding box: 50×69×40 Å